Protein AF-A0A3B0ZF22-F1 (afdb_monomer_lite)

Foldseek 3Di:
DAEAQCCVVVVPVVCVVVVNPDPDYDHPDDDDPVVVVVVVVVCVVVVVDDPPVPDDDPDPPPPPDDDPPDD

Sequence (71 aa):
FGAGMAWQTYGAELTARYNDLPGEYYPDLFPRARDVAALGGIGFEAGDVVSADEAQPVYLRNNVAKKKKAQ

Organism: NCBI:txid652676

Radius of gyration: 17.99 Å; chains: 1; bounding box: 36×40×36 Å

Secondary structure (DSSP, 8-state):
-EESTHHHHSHHHHHHHTTT--S-EETT----HHHHHHHHHHHHHHT----TTT------TTSS--PPPP-

Structure (mmCIF, N/CA/C/O backbone):
data_AF-A0A3B0ZF22-F1
#
_entry.id   AF-A0A3B0ZF22-F1
#
loop_
_atom_site.group_PDB
_atom_site.id
_atom_site.type_symbol
_atom_site.label_atom_id
_atom_site.label_alt_id
_atom_site.label_comp_id
_atom_site.label_asym_id
_atom_site.label_entity_id
_atom_site.label_seq_id
_atom_site.pdbx_PDB_ins_code
_atom_site.Cartn_x
_atom_site.Cartn_y
_atom_site.Cartn_z
_atom_site.occupancy
_atom_site.B_iso_or_equiv
_atom_site.auth_seq_id
_atom_site.auth_comp_id
_atom_site.auth_asym_id
_atom_site.auth_atom_id
_atom_site.pdbx_PDB_model_num
ATOM 1 N N . PHE A 1 1 ? 8.697 -10.574 -8.339 1.00 88.44 1 PHE A N 1
ATOM 2 C CA . PHE A 1 1 ? 7.873 -9.836 -9.312 1.00 88.44 1 PHE A CA 1
ATOM 3 C C . PHE A 1 1 ? 7.616 -8.427 -8.790 1.00 88.44 1 PHE A C 1
ATOM 5 O O . PHE A 1 1 ? 7.618 -8.235 -7.579 1.00 88.44 1 PHE A O 1
ATOM 12 N N . GLY A 1 2 ? 7.440 -7.453 -9.679 1.00 92.56 2 GLY A N 1
ATOM 13 C CA . GLY A 1 2 ? 7.016 -6.087 -9.362 1.00 92.56 2 GLY A CA 1
ATOM 14 C C . GLY A 1 2 ? 5.505 -5.924 -9.531 1.00 92.56 2 GLY A C 1
ATOM 15 O O . GLY A 1 2 ? 4.879 -6.685 -10.267 1.00 92.56 2 GLY A O 1
ATOM 16 N N . ALA A 1 3 ? 4.909 -4.941 -8.861 1.00 95.06 3 ALA A N 1
ATOM 17 C CA . ALA A 1 3 ? 3.484 -4.632 -8.970 1.00 95.06 3 ALA A CA 1
ATO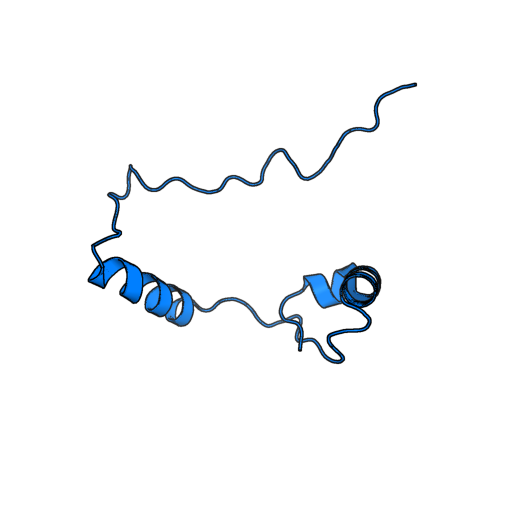M 18 C C . ALA A 1 3 ? 3.264 -3.125 -9.138 1.00 95.06 3 ALA A C 1
ATOM 20 O O . ALA A 1 3 ? 3.941 -2.319 -8.494 1.00 95.06 3 ALA A O 1
ATOM 21 N N . GLY A 1 4 ? 2.305 -2.767 -9.989 1.00 95.12 4 GLY A N 1
ATOM 22 C CA . GLY A 1 4 ? 1.890 -1.392 -10.242 1.00 95.12 4 GLY A CA 1
ATOM 23 C C . GLY A 1 4 ? 2.634 -0.711 -11.393 1.00 95.12 4 GLY A C 1
ATOM 24 O O . GLY A 1 4 ? 3.729 -1.106 -11.801 1.00 95.12 4 GLY A O 1
ATOM 25 N N . MET A 1 5 ? 2.023 0.359 -11.901 1.00 95.19 5 MET A N 1
ATOM 26 C CA . MET A 1 5 ? 2.428 1.051 -13.133 1.00 95.19 5 MET A CA 1
ATOM 27 C C . MET A 1 5 ? 3.850 1.631 -13.102 1.00 95.19 5 MET A C 1
ATOM 29 O O . MET A 1 5 ? 4.449 1.833 -14.152 1.00 95.19 5 MET A O 1
ATOM 33 N N . ALA A 1 6 ? 4.432 1.871 -11.923 1.00 93.56 6 ALA A N 1
ATOM 34 C CA . ALA A 1 6 ? 5.791 2.403 -11.815 1.00 93.56 6 ALA A CA 1
ATOM 35 C C . ALA A 1 6 ? 6.835 1.504 -12.500 1.00 93.56 6 ALA A C 1
ATOM 37 O O . ALA A 1 6 ? 7.772 2.025 -13.095 1.00 93.56 6 ALA A O 1
ATOM 38 N N . TRP A 1 7 ? 6.648 0.179 -12.477 1.00 94.25 7 TRP A N 1
ATOM 39 C CA . TRP A 1 7 ? 7.533 -0.766 -13.169 1.00 94.25 7 TRP A CA 1
ATOM 40 C C . TRP A 1 7 ? 7.433 -0.679 -14.694 1.00 94.25 7 TRP A C 1
ATOM 42 O O . TRP A 1 7 ? 8.417 -0.934 -15.379 1.00 94.25 7 TRP A O 1
ATOM 52 N N . GLN A 1 8 ? 6.278 -0.271 -15.224 1.00 94.94 8 GLN A N 1
ATOM 53 C CA . GLN A 1 8 ? 6.106 0.003 -16.650 1.00 94.94 8 GLN A CA 1
ATOM 54 C C . GLN A 1 8 ? 6.711 1.361 -17.033 1.00 94.94 8 GLN A C 1
ATOM 56 O O . GLN A 1 8 ? 7.378 1.464 -18.057 1.00 94.94 8 GLN A O 1
ATOM 61 N N . THR A 1 9 ? 6.509 2.396 -16.213 1.00 95.62 9 THR A N 1
ATOM 62 C CA . THR A 1 9 ? 6.965 3.764 -16.515 1.00 95.62 9 THR A CA 1
ATOM 63 C C . THR A 1 9 ? 8.466 3.968 -16.291 1.00 95.62 9 THR A C 1
ATOM 65 O O . THR A 1 9 ? 9.100 4.685 -17.057 1.00 95.62 9 THR A O 1
ATOM 68 N N . TYR A 1 10 ? 9.033 3.355 -15.249 1.00 95.06 10 TYR A N 1
ATOM 69 C CA . TYR A 1 10 ? 10.411 3.573 -14.778 1.00 95.06 10 TYR A CA 1
ATOM 70 C C . TYR A 1 10 ? 11.190 2.257 -14.666 1.00 95.06 10 TYR A C 1
ATOM 72 O O . TYR A 1 10 ? 12.018 2.075 -13.771 1.00 95.06 10 TYR A O 1
ATOM 80 N N . GLY A 1 11 ? 10.863 1.283 -15.519 1.00 92.69 11 GLY A N 1
ATOM 81 C CA . GLY A 1 11 ? 11.379 -0.080 -15.411 1.00 92.69 11 GLY A CA 1
ATOM 82 C C . GLY A 1 11 ? 12.904 -0.151 -15.420 1.00 92.69 11 GLY A C 1
ATOM 83 O O . GLY A 1 11 ? 13.472 -0.868 -14.602 1.00 92.69 11 GLY A O 1
ATOM 84 N N . ALA A 1 12 ? 13.574 0.624 -16.276 1.00 91.94 12 ALA A N 1
ATOM 85 C CA . ALA A 1 12 ? 15.034 0.635 -16.364 1.00 91.94 12 ALA A CA 1
ATOM 86 C C . ALA A 1 12 ? 15.683 1.163 -15.073 1.00 91.94 12 ALA A C 1
ATOM 88 O O . ALA A 1 12 ? 16.588 0.534 -14.525 1.00 91.94 12 ALA A O 1
ATOM 89 N N . GLU A 1 13 ? 15.191 2.287 -14.549 1.00 94.88 13 GLU A N 1
ATOM 90 C CA . GLU A 1 13 ? 15.708 2.913 -13.333 1.00 94.88 13 GLU A CA 1
ATOM 91 C C . GLU A 1 13 ? 15.449 2.058 -12.094 1.00 94.88 13 GLU A C 1
ATOM 93 O O . GLU A 1 13 ? 16.317 1.936 -11.227 1.00 94.88 13 GLU A O 1
ATOM 98 N N . LEU A 1 14 ? 14.258 1.463 -12.000 1.00 93.81 14 LEU A N 1
ATOM 99 C CA . LEU A 1 14 ? 13.907 0.586 -10.891 1.00 93.81 14 LEU A CA 1
ATOM 100 C C . LEU A 1 14 ? 14.738 -0.701 -10.940 1.00 93.81 14 LEU A C 1
ATOM 102 O O . LEU A 1 14 ? 15.355 -1.051 -9.941 1.00 93.81 14 LEU A O 1
ATOM 106 N N . THR A 1 15 ? 14.843 -1.350 -12.098 1.00 92.81 15 THR A N 1
ATOM 107 C CA . THR A 1 15 ? 15.629 -2.585 -12.274 1.00 92.81 15 THR A CA 1
ATOM 108 C C . THR A 1 15 ? 17.102 -2.361 -11.917 1.00 92.81 15 THR A C 1
ATOM 110 O O . THR A 1 15 ? 17.657 -3.101 -11.106 1.00 92.81 15 THR A O 1
ATOM 113 N N . ALA A 1 16 ? 17.707 -1.266 -12.392 1.00 93.62 16 ALA A N 1
ATOM 114 C CA . ALA A 1 16 ? 19.076 -0.897 -12.025 1.00 93.62 16 ALA A CA 1
ATOM 115 C C . ALA A 1 16 ? 19.234 -0.634 -10.515 1.00 93.62 16 ALA A C 1
ATOM 117 O O . ALA A 1 16 ? 20.225 -1.033 -9.905 1.00 93.62 16 ALA A O 1
ATOM 118 N N . ARG A 1 17 ? 18.248 0.013 -9.881 1.00 94.75 17 ARG A N 1
ATOM 119 C CA . ARG A 1 17 ? 18.259 0.285 -8.434 1.00 94.75 17 ARG A CA 1
ATOM 120 C C . ARG A 1 17 ? 18.129 -0.980 -7.583 1.00 94.75 17 ARG A C 1
ATOM 122 O O . ARG A 1 17 ? 18.580 -0.985 -6.439 1.00 94.75 17 ARG A O 1
ATOM 129 N N . TYR A 1 18 ? 17.508 -2.023 -8.120 1.00 92.62 18 TYR A N 1
ATOM 130 C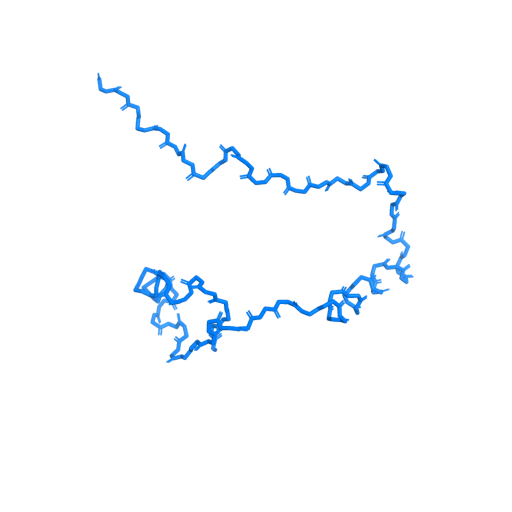 CA . TYR A 1 18 ? 17.223 -3.271 -7.417 1.00 92.62 18 TYR A CA 1
ATOM 131 C C . TYR A 1 18 ? 18.088 -4.445 -7.910 1.00 92.62 18 TYR A C 1
ATOM 133 O O . TYR A 1 18 ? 17.704 -5.595 -7.720 1.00 92.62 18 TYR A O 1
ATOM 141 N N . ASN A 1 19 ? 19.278 -4.177 -8.468 1.00 93.88 19 ASN A N 1
ATOM 142 C CA . ASN A 1 19 ? 20.236 -5.195 -8.937 1.00 93.88 19 ASN A CA 1
ATOM 143 C C . ASN A 1 19 ? 19.614 -6.187 -9.933 1.00 93.88 19 ASN A C 1
ATOM 145 O O . ASN A 1 19 ? 19.646 -7.398 -9.723 1.00 93.88 19 ASN A O 1
ATOM 149 N N . ASP A 1 20 ? 18.995 -5.654 -10.983 1.00 90.25 20 ASP A N 1
ATOM 150 C CA . ASP A 1 20 ? 18.311 -6.408 -12.036 1.00 90.25 20 ASP A CA 1
ATOM 151 C C . ASP A 1 20 ? 17.083 -7.216 -11.575 1.00 90.25 20 ASP A C 1
ATOM 153 O O . ASP A 1 20 ? 16.551 -8.053 -12.306 1.00 90.25 20 ASP A O 1
ATOM 157 N N . LEU A 1 21 ? 16.574 -6.931 -10.371 1.00 89.88 21 LEU A N 1
ATOM 158 C CA . LEU A 1 21 ? 15.308 -7.461 -9.873 1.00 89.88 21 LEU A CA 1
ATOM 159 C C . LEU A 1 21 ? 14.180 -6.426 -9.986 1.00 89.88 21 LEU A C 1
ATOM 161 O O . LEU A 1 21 ? 14.416 -5.227 -9.835 1.00 89.88 21 LEU A O 1
ATOM 165 N N . PRO A 1 22 ? 12.922 -6.875 -10.137 1.00 89.94 22 PRO A N 1
ATOM 166 C CA . PRO A 1 22 ? 12.464 -8.240 -10.384 1.00 89.94 22 PRO A CA 1
ATOM 167 C C . PRO A 1 22 ? 12.465 -8.585 -11.884 1.00 89.94 22 PRO A C 1
ATOM 169 O O . PRO A 1 22 ? 12.189 -7.731 -12.715 1.00 89.94 22 PRO A O 1
ATOM 172 N N . GLY A 1 23 ? 12.649 -9.865 -12.228 1.00 87.62 23 GLY A N 1
ATOM 173 C CA . GLY A 1 23 ? 12.608 -10.328 -13.629 1.00 87.62 23 GLY A CA 1
ATOM 174 C C . GLY A 1 23 ? 11.232 -10.255 -14.314 1.00 87.62 23 GLY A C 1
ATOM 175 O O . GLY A 1 23 ? 11.145 -10.381 -15.529 1.00 87.62 23 GLY A O 1
ATOM 176 N N . GLU A 1 24 ? 10.159 -10.027 -13.553 1.00 94.00 24 GLU A N 1
ATOM 177 C CA . GLU A 1 24 ? 8.791 -9.856 -14.057 1.00 94.00 24 GLU A CA 1
ATOM 178 C C . GLU A 1 24 ? 8.061 -8.779 -13.256 1.00 94.00 24 GLU A C 1
ATOM 180 O O . GLU A 1 24 ? 8.313 -8.615 -12.055 1.00 94.00 24 GLU A O 1
ATOM 185 N N . TYR A 1 25 ? 7.102 -8.098 -13.881 1.00 94.94 25 TYR A N 1
ATOM 186 C CA . TYR A 1 25 ? 6.214 -7.154 -13.213 1.00 94.94 25 TYR A CA 1
ATOM 187 C C . TYR A 1 25 ? 4.796 -7.192 -13.784 1.00 94.94 25 TYR A C 1
ATOM 189 O O . TYR A 1 25 ? 4.578 -7.557 -14.936 1.00 94.94 25 TYR A O 1
ATOM 197 N N . TYR A 1 26 ? 3.838 -6.764 -12.965 1.00 96.50 26 TYR A N 1
ATOM 198 C CA . TYR A 1 26 ? 2.421 -6.710 -13.305 1.00 96.50 26 TYR A CA 1
ATOM 199 C C . TYR A 1 26 ? 1.912 -5.270 -13.117 1.00 96.50 26 TYR A C 1
ATOM 201 O O . TYR A 1 26 ? 1.655 -4.854 -11.979 1.00 96.50 26 TYR A O 1
ATOM 209 N N . PRO A 1 27 ? 1.801 -4.472 -14.196 1.00 95.25 27 PRO A N 1
ATOM 210 C CA . PRO A 1 27 ? 1.510 -3.041 -14.091 1.00 95.25 27 PRO A CA 1
ATOM 211 C C . PRO A 1 27 ? 0.080 -2.747 -13.624 1.00 95.25 27 PRO A C 1
ATOM 213 O O . PRO A 1 27 ? -0.143 -1.746 -12.945 1.00 95.25 27 PRO A O 1
ATOM 216 N N . ASP A 1 28 ? -0.851 -3.657 -13.910 1.00 96.06 28 ASP A N 1
ATOM 217 C CA . ASP A 1 28 ? -2.279 -3.522 -13.601 1.00 96.06 28 ASP A CA 1
ATOM 218 C C . ASP A 1 28 ? -2.666 -4.094 -12.225 1.00 96.06 28 ASP A C 1
ATOM 220 O O . ASP A 1 28 ? -3.848 -4.222 -11.896 1.00 96.06 28 ASP A O 1
ATOM 224 N N . LEU A 1 29 ? -1.681 -4.466 -11.397 1.00 95.19 29 LEU A N 1
ATOM 225 C CA . LEU A 1 29 ? -1.938 -4.828 -10.006 1.00 95.19 29 LEU A CA 1
ATOM 226 C C . LEU A 1 29 ? -2.120 -3.570 -9.157 1.00 95.19 29 LEU A C 1
ATOM 228 O O . LEU A 1 29 ? -1.184 -2.798 -8.943 1.00 95.19 29 LEU A O 1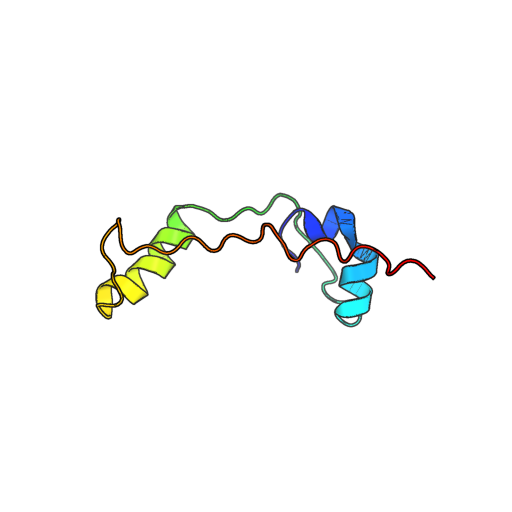
ATOM 232 N N . PHE A 1 30 ? -3.328 -3.418 -8.617 1.00 93.75 30 PHE A N 1
ATOM 233 C CA . PHE A 1 30 ? -3.713 -2.334 -7.719 1.00 93.75 30 PHE A CA 1
ATOM 234 C C . PHE A 1 30 ? -4.111 -2.878 -6.339 1.00 93.75 30 PHE A C 1
ATOM 236 O O . PHE A 1 30 ? -4.639 -3.993 -6.255 1.00 93.75 30 PHE A O 1
ATOM 243 N N . PRO A 1 31 ? -3.926 -2.096 -5.257 1.00 93.81 31 PRO A N 1
ATOM 244 C CA . PRO A 1 31 ? -4.430 -2.462 -3.938 1.00 93.81 31 PRO A CA 1
ATOM 245 C C . PRO A 1 31 ? -5.938 -2.732 -3.972 1.00 93.81 31 PRO A C 1
ATOM 247 O O . PRO A 1 31 ? -6.703 -1.981 -4.582 1.00 93.81 31 PRO A O 1
ATOM 250 N N . ARG A 1 32 ? -6.389 -3.793 -3.297 1.00 96.00 32 ARG A N 1
ATOM 251 C CA . ARG A 1 32 ? -7.819 -4.093 -3.151 1.00 96.00 32 ARG A CA 1
ATOM 252 C C . ARG A 1 32 ? -8.297 -3.635 -1.784 1.00 96.00 32 ARG A C 1
ATOM 254 O O . ARG A 1 32 ? -7.629 -3.872 -0.782 1.00 96.00 32 ARG A O 1
ATOM 261 N N . ALA A 1 33 ? -9.510 -3.088 -1.729 1.00 97.00 33 ALA A N 1
ATOM 262 C CA . ALA A 1 33 ? -10.128 -2.659 -0.474 1.00 97.00 33 ALA A CA 1
ATOM 263 C C . ALA A 1 33 ? -10.156 -3.772 0.590 1.00 97.00 33 ALA A C 1
ATOM 265 O O . ALA A 1 33 ? -9.887 -3.508 1.755 1.00 97.00 33 ALA A O 1
ATOM 266 N N . ARG A 1 34 ? -10.409 -5.026 0.185 1.00 97.69 34 ARG A N 1
ATOM 267 C CA . ARG A 1 34 ? -10.398 -6.184 1.097 1.00 97.69 34 ARG A CA 1
ATOM 268 C C . ARG A 1 34 ? -9.027 -6.421 1.744 1.00 97.69 34 ARG A C 1
ATOM 270 O O . ARG A 1 34 ? -8.968 -6.757 2.919 1.00 97.69 34 ARG A O 1
ATOM 277 N N . ASP A 1 35 ? -7.946 -6.235 0.985 1.00 96.50 35 ASP A N 1
ATOM 278 C CA . ASP A 1 35 ? -6.587 -6.497 1.459 1.00 96.50 35 ASP A CA 1
ATOM 279 C C . ASP A 1 35 ? -6.170 -5.363 2.415 1.00 96.50 35 ASP A C 1
ATOM 281 O O . ASP A 1 35 ? -5.596 -5.611 3.471 1.00 96.50 35 ASP A O 1
ATOM 285 N N . VAL A 1 36 ? -6.567 -4.121 2.101 1.00 96.12 36 VAL A N 1
ATOM 286 C CA . VAL A 1 36 ? -6.411 -2.955 2.988 1.00 96.12 36 VAL A CA 1
ATOM 287 C C . VAL A 1 36 ? -7.191 -3.136 4.295 1.00 96.12 36 VAL A C 1
ATOM 289 O O . VAL A 1 36 ? -6.650 -2.882 5.367 1.00 96.12 36 VAL A O 1
ATOM 292 N N . ALA A 1 37 ? -8.439 -3.606 4.229 1.00 96.44 37 ALA A N 1
ATOM 293 C CA . ALA A 1 37 ? -9.262 -3.850 5.413 1.00 96.44 37 ALA A CA 1
ATOM 294 C C . ALA A 1 37 ? -8.684 -4.961 6.304 1.00 96.44 37 ALA A C 1
ATOM 296 O O . ALA A 1 37 ? -8.673 -4.812 7.521 1.00 96.44 37 ALA A O 1
ATOM 297 N N . ALA A 1 38 ? -8.159 -6.040 5.712 1.00 97.38 38 ALA A N 1
ATOM 298 C CA . ALA A 1 38 ? -7.503 -7.112 6.459 1.00 97.38 38 ALA A CA 1
ATOM 299 C C . ALA A 1 38 ? -6.267 -6.609 7.225 1.00 97.38 38 ALA A C 1
ATOM 301 O O . ALA A 1 38 ? -6.096 -6.944 8.394 1.00 97.38 38 ALA A O 1
ATOM 302 N N . LEU A 1 39 ? -5.444 -5.758 6.599 1.00 95.81 39 LEU A N 1
ATOM 303 C CA . LEU A 1 39 ? -4.317 -5.109 7.277 1.00 95.81 39 LEU A CA 1
ATOM 304 C C . LEU A 1 39 ? -4.787 -4.186 8.411 1.00 95.81 39 LEU A C 1
ATOM 306 O O . LEU A 1 39 ? -4.209 -4.207 9.494 1.00 95.81 39 LEU A O 1
ATOM 310 N N . GLY A 1 40 ? -5.851 -3.410 8.182 1.00 95.38 40 GLY A N 1
ATOM 311 C CA . GLY A 1 40 ? -6.444 -2.542 9.202 1.00 95.38 40 GLY A CA 1
ATOM 312 C C . GLY A 1 40 ? -7.022 -3.306 10.397 1.00 95.38 40 GLY A C 1
ATOM 313 O O . GLY A 1 40 ? -6.932 -2.827 11.524 1.00 95.38 40 GLY A O 1
ATOM 314 N N . GLY A 1 41 ? -7.558 -4.511 10.173 1.00 97.44 41 GLY A N 1
ATOM 315 C CA . GLY A 1 41 ? -8.094 -5.375 11.228 1.00 97.44 41 GLY A CA 1
ATOM 316 C C . GLY A 1 41 ? -7.066 -5.719 12.308 1.00 97.44 41 GLY A C 1
ATOM 317 O O . GLY A 1 41 ? -7.404 -5.708 13.486 1.00 97.44 41 GLY A O 1
ATOM 318 N N . ILE A 1 42 ? -5.799 -5.915 11.927 1.00 97.25 42 ILE A N 1
ATOM 319 C CA . ILE A 1 42 ? -4.706 -6.204 12.870 1.00 97.25 42 ILE A CA 1
ATOM 320 C C . ILE A 1 42 ? -4.517 -5.044 13.860 1.00 97.25 42 ILE A C 1
ATOM 322 O O . ILE A 1 42 ? -4.434 -5.262 15.065 1.00 97.25 42 ILE A O 1
ATOM 326 N N . GLY A 1 43 ? -4.481 -3.803 13.361 1.00 96.00 43 GLY A N 1
ATOM 327 C CA . GLY A 1 43 ? -4.366 -2.612 14.211 1.00 96.00 43 GLY A CA 1
ATOM 328 C C . GLY A 1 43 ? -5.622 -2.372 15.049 1.00 96.00 43 GLY A C 1
ATOM 329 O O . GLY A 1 43 ? -5.530 -2.001 16.215 1.00 96.00 43 GLY A O 1
ATOM 330 N N . PHE A 1 44 ? -6.799 -2.664 14.489 1.00 96.19 44 PHE A N 1
ATOM 331 C CA . PHE A 1 44 ? -8.059 -2.577 15.223 1.00 96.19 44 PHE A CA 1
ATOM 332 C C . PHE A 1 44 ? -8.079 -3.504 16.446 1.00 96.19 44 PHE A C 1
ATOM 334 O O . PHE A 1 44 ? -8.420 -3.066 17.542 1.00 96.19 44 PHE A O 1
ATOM 341 N N . GLU A 1 45 ? -7.668 -4.764 16.279 1.00 97.62 45 GLU A N 1
ATOM 342 C CA . GLU A 1 45 ? -7.567 -5.737 17.376 1.00 97.62 45 GLU A CA 1
ATOM 343 C C . GLU A 1 45 ? -6.526 -5.333 18.431 1.00 97.62 45 GLU A C 1
ATOM 345 O O . GLU A 1 45 ? -6.725 -5.588 19.618 1.00 97.62 45 GLU A O 1
ATOM 350 N N . ALA A 1 46 ? -5.445 -4.667 18.016 1.00 97.06 46 ALA A N 1
ATOM 351 C CA . ALA A 1 46 ? -4.416 -4.140 18.911 1.00 97.06 46 ALA A CA 1
ATOM 352 C C . ALA A 1 46 ? -4.836 -2.859 19.663 1.00 97.06 46 ALA A C 1
ATOM 354 O O . ALA A 1 46 ? -4.135 -2.436 20.581 1.00 97.06 46 ALA A O 1
ATOM 355 N N . GLY A 1 47 ? -5.972 -2.247 19.306 1.00 96.75 47 GLY A N 1
ATOM 356 C CA . GLY A 1 47 ? -6.407 -0.959 19.851 1.00 96.75 47 GLY A CA 1
ATOM 357 C C . GLY A 1 47 ? -5.714 0.256 19.220 1.00 96.75 47 GLY A C 1
ATOM 358 O O . GLY A 1 47 ? -5.900 1.371 19.703 1.00 96.75 47 GLY A O 1
ATOM 359 N N . ASP A 1 48 ? -4.974 0.065 18.125 1.00 95.31 48 ASP A N 1
ATOM 360 C CA . ASP A 1 48 ? -4.281 1.111 17.361 1.00 95.31 48 ASP A CA 1
ATOM 361 C C . ASP A 1 48 ? -5.257 1.853 16.430 1.00 95.31 48 ASP A C 1
ATOM 363 O O . ASP A 1 48 ? -5.091 1.919 15.208 1.00 95.31 48 ASP A O 1
ATOM 367 N N . VAL A 1 49 ? -6.329 2.385 17.013 1.00 94.00 49 VAL A N 1
ATOM 368 C CA . VAL A 1 49 ? -7.396 3.107 16.316 1.00 94.00 49 VAL A CA 1
ATOM 369 C C . VAL A 1 49 ? -7.412 4.566 16.742 1.00 94.00 49 VAL A C 1
ATOM 371 O O . VAL A 1 49 ? -7.161 4.898 17.896 1.00 94.00 49 VAL A O 1
ATOM 374 N N . VAL A 1 50 ? -7.741 5.442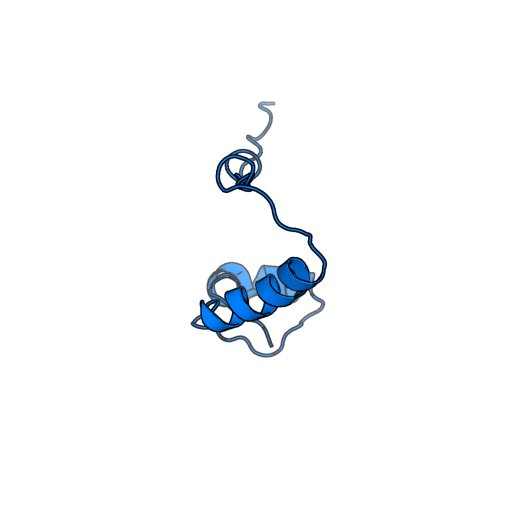 15.798 1.00 93.62 50 VAL A N 1
ATOM 375 C CA . VAL A 1 50 ? -7.897 6.881 16.031 1.00 93.62 50 VAL A CA 1
ATOM 376 C C . VAL A 1 50 ? -9.291 7.312 15.605 1.00 93.62 50 VAL A C 1
ATOM 378 O O . VAL A 1 50 ? -9.925 6.647 14.774 1.00 93.62 50 VAL A O 1
ATOM 381 N N . SER A 1 51 ? -9.785 8.420 16.154 1.00 94.50 51 SER A N 1
ATOM 382 C CA . SER A 1 51 ? -11.017 9.007 15.638 1.00 94.50 51 SER A CA 1
ATOM 383 C C . SER A 1 51 ? -10.816 9.498 14.198 1.00 94.50 51 SER A C 1
ATOM 385 O O . SER A 1 51 ? -9.699 9.716 13.721 1.00 94.50 51 SER A O 1
ATOM 387 N N . ALA A 1 52 ? -11.918 9.678 13.470 1.00 90.31 52 ALA A N 1
ATOM 388 C CA . ALA A 1 52 ? -11.852 10.126 12.081 1.00 90.31 52 ALA A CA 1
ATOM 389 C C . ALA A 1 52 ? -11.205 11.518 11.931 1.00 90.31 52 ALA A C 1
ATOM 391 O O . ALA A 1 52 ? -10.563 11.781 10.918 1.00 90.31 52 ALA A O 1
ATOM 392 N N . ASP A 1 53 ? -11.363 12.397 12.924 1.00 92.44 53 ASP A N 1
ATOM 393 C CA . ASP A 1 53 ? -10.747 13.727 12.969 1.00 92.44 53 ASP A CA 1
ATOM 394 C C . ASP A 1 53 ? -9.256 13.697 13.345 1.00 92.44 53 ASP A C 1
ATOM 396 O O . ASP A 1 53 ? -8.505 14.584 12.939 1.00 92.44 53 ASP A O 1
ATOM 400 N N . GLU A 1 54 ? -8.806 12.657 14.049 1.00 92.12 54 GLU A N 1
ATOM 401 C CA . GLU A 1 54 ? -7.395 12.435 14.380 1.00 92.12 54 GLU A CA 1
ATOM 402 C C . GLU A 1 54 ? -6.616 11.735 13.260 1.00 92.12 54 GLU A C 1
ATOM 404 O O . GLU A 1 54 ? -5.381 11.753 13.262 1.00 92.12 54 GLU A O 1
ATOM 409 N N . ALA A 1 55 ? -7.304 11.140 12.281 1.00 90.19 55 ALA A N 1
ATOM 410 C CA . ALA A 1 55 ? -6.675 10.493 11.139 1.00 90.19 55 ALA A CA 1
ATOM 411 C C . ALA A 1 55 ? -5.822 11.499 10.343 1.00 90.19 55 ALA A C 1
ATOM 413 O O . ALA A 1 55 ? -6.339 12.350 9.619 1.00 90.19 55 ALA A O 1
ATOM 414 N N . GLN A 1 56 ? -4.494 11.390 10.455 1.00 85.06 56 GLN A N 1
ATOM 415 C CA . GLN A 1 56 ? -3.549 12.265 9.759 1.00 85.06 56 GLN A CA 1
ATOM 416 C C . GLN A 1 56 ? -3.268 11.741 8.338 1.00 85.06 56 GLN A C 1
ATOM 418 O O . GLN A 1 56 ? -2.531 10.763 8.180 1.00 85.06 56 GLN A O 1
ATOM 423 N N . PRO A 1 57 ? -3.800 12.364 7.271 1.00 80.44 57 PRO A N 1
ATOM 424 C CA . PRO A 1 57 ? -3.435 11.999 5.908 1.00 80.44 57 PRO A CA 1
ATOM 425 C C . PRO A 1 57 ? -1.948 12.264 5.646 1.00 80.44 57 PRO A C 1
ATOM 427 O O . PRO A 1 57 ? -1.419 13.346 5.912 1.00 80.44 57 PRO A O 1
ATOM 430 N N . VAL A 1 58 ? -1.272 11.296 5.029 1.00 76.06 58 VAL A N 1
ATOM 431 C CA . VAL A 1 58 ? 0.099 11.490 4.545 1.00 76.06 58 VAL A CA 1
ATOM 432 C C . VAL A 1 58 ? 0.055 12.286 3.238 1.00 76.06 58 VAL A C 1
ATOM 434 O O . VAL A 1 58 ? -0.089 11.739 2.145 1.00 76.06 58 VAL A O 1
ATOM 437 N N . TYR A 1 59 ? 0.176 13.610 3.335 1.00 72.81 59 TYR A N 1
ATOM 438 C CA . TYR A 1 59 ? 0.254 14.490 2.169 1.00 72.81 59 TYR A CA 1
ATOM 439 C C . TYR A 1 59 ? 1.667 14.502 1.565 1.00 72.81 59 TYR A C 1
ATOM 441 O O . TYR A 1 59 ? 2.547 15.239 2.001 1.00 72.81 59 TYR A O 1
ATOM 449 N N . LEU A 1 60 ? 1.877 13.763 0.475 1.00 62.66 60 LEU A N 1
ATOM 450 C CA . LEU A 1 60 ? 3.161 13.703 -0.252 1.00 62.66 60 LEU A CA 1
ATOM 451 C C . LEU A 1 60 ? 3.478 14.959 -1.107 1.00 62.66 60 LEU A C 1
ATOM 453 O O . LEU A 1 60 ? 4.351 14.928 -1.973 1.00 62.66 60 LEU A O 1
ATOM 457 N N . ARG A 1 61 ? 2.778 16.084 -0.894 1.00 55.72 61 ARG A N 1
ATOM 458 C CA . ARG A 1 61 ? 2.627 17.164 -1.891 1.00 55.72 61 ARG A CA 1
ATOM 459 C C . ARG A 1 61 ? 3.887 17.990 -2.186 1.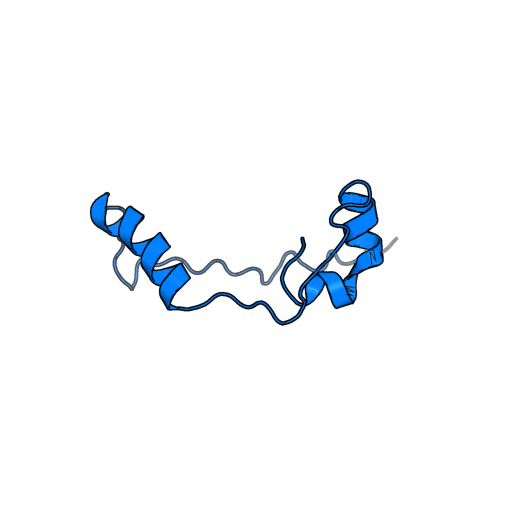00 55.72 61 ARG A C 1
ATOM 461 O O . ARG A 1 61 ? 3.972 18.550 -3.272 1.00 55.72 61 ARG A O 1
ATOM 468 N N . ASN A 1 62 ? 4.871 18.053 -1.284 1.00 51.75 62 ASN A N 1
ATOM 469 C CA . ASN A 1 62 ? 5.944 19.059 -1.381 1.00 51.75 62 ASN A CA 1
ATOM 470 C C . ASN A 1 62 ? 7.379 18.525 -1.547 1.00 51.75 62 ASN A C 1
ATOM 472 O O . ASN A 1 62 ? 8.297 19.333 -1.641 1.00 51.75 62 ASN A O 1
ATOM 476 N N . ASN A 1 63 ? 7.604 17.209 -1.644 1.00 54.50 63 ASN A N 1
ATOM 477 C CA . ASN A 1 63 ? 8.967 16.646 -1.734 1.00 54.50 63 ASN A CA 1
ATOM 478 C C . ASN A 1 63 ? 9.308 15.959 -3.068 1.00 54.50 63 ASN A C 1
ATOM 480 O O . ASN A 1 63 ? 10.356 15.327 -3.176 1.00 54.50 63 ASN A O 1
ATOM 484 N N . VAL A 1 64 ? 8.470 16.093 -4.099 1.00 56.69 64 VAL A N 1
ATOM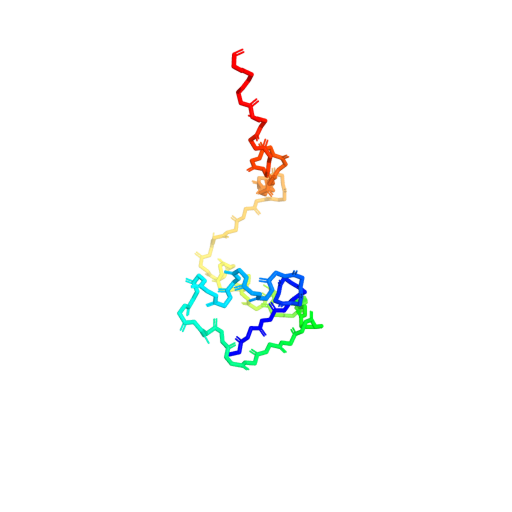 485 C CA . VAL A 1 64 ? 8.689 15.413 -5.393 1.00 56.69 64 VAL A CA 1
ATOM 486 C C . VAL A 1 64 ? 9.551 16.202 -6.387 1.00 56.69 64 VAL A C 1
ATOM 488 O O . VAL A 1 64 ? 10.136 15.607 -7.284 1.00 56.69 64 VAL A O 1
ATOM 491 N N . ALA A 1 65 ? 9.706 17.520 -6.220 1.00 60.19 65 ALA A N 1
ATOM 492 C CA . ALA A 1 65 ? 10.519 18.347 -7.113 1.00 60.19 65 ALA A CA 1
ATOM 493 C C . ALA A 1 65 ? 11.432 19.295 -6.323 1.00 60.19 65 ALA A C 1
ATOM 495 O O . ALA A 1 65 ? 11.033 20.391 -5.930 1.00 60.19 65 ALA A O 1
ATOM 496 N N . LYS A 1 66 ? 12.700 18.911 -6.126 1.00 55.84 66 LYS A N 1
ATOM 497 C CA . LYS A 1 66 ? 13.742 19.887 -5.778 1.00 55.84 66 LYS A CA 1
ATOM 498 C C . LYS A 1 66 ? 13.915 20.815 -6.986 1.00 55.84 66 LYS A C 1
ATOM 500 O O . LYS A 1 66 ? 14.407 20.376 -8.024 1.00 55.84 66 LYS A O 1
ATOM 505 N N . LYS A 1 67 ? 13.524 22.090 -6.880 1.00 54.81 67 LYS A N 1
ATOM 506 C CA . LYS A 1 67 ? 13.921 23.102 -7.875 1.00 54.81 67 LYS A CA 1
ATOM 507 C C . LYS A 1 67 ? 15.455 23.143 -7.912 1.00 54.81 67 LYS A C 1
ATOM 509 O O . LYS A 1 67 ? 16.080 23.215 -6.853 1.00 54.81 67 LYS A O 1
ATOM 514 N N . LYS A 1 68 ? 16.065 23.070 -9.105 1.00 54.31 68 LYS A N 1
ATOM 515 C CA . LYS A 1 68 ? 17.510 23.315 -9.269 1.00 54.31 68 LYS A CA 1
ATOM 516 C C . LYS A 1 68 ? 17.835 24.653 -8.598 1.00 54.31 68 LYS A C 1
ATOM 518 O O . LYS A 1 68 ? 17.162 25.644 -8.880 1.00 54.31 68 LYS A O 1
ATOM 523 N N . LYS A 1 69 ? 18.829 24.681 -7.702 1.00 53.31 69 LYS A N 1
ATOM 524 C CA . LYS A 1 69 ? 19.393 25.952 -7.230 1.00 53.31 69 LYS A CA 1
ATOM 525 C C . LYS A 1 69 ? 19.906 26.696 -8.465 1.00 53.31 69 LYS A C 1
ATOM 527 O O . LYS A 1 69 ? 20.658 26.108 -9.241 1.00 53.31 69 LYS A O 1
ATOM 532 N N . ALA A 1 70 ? 19.438 27.924 -8.670 1.00 52.34 70 ALA A N 1
ATOM 533 C CA . ALA A 1 70 ? 20.020 28.814 -9.664 1.00 52.34 70 ALA A CA 1
ATOM 534 C C . ALA A 1 70 ? 21.491 29.055 -9.291 1.00 52.34 70 ALA A C 1
ATOM 536 O O . ALA A 1 70 ? 21.800 29.189 -8.103 1.00 52.34 70 ALA A O 1
ATOM 537 N N . GLN A 1 71 ? 22.354 28.993 -10.303 1.00 48.91 71 GLN A N 1
ATOM 538 C CA . GLN A 1 71 ? 23.786 29.268 -10.215 1.00 48.91 71 GLN A CA 1
ATOM 539 C C . GLN A 1 71 ? 24.036 30.756 -9.980 1.00 48.91 71 GLN A C 1
ATOM 541 O O . GLN A 1 71 ? 23.257 31.562 -10.537 1.00 48.91 71 GLN A O 1
#

pLDDT: mean 86.8, std 15.0, range [48.91, 97.69]